Protein AF-A0A7S0NPM9-F1 (afdb_monomer_lite)

Foldseek 3Di:
DCPVVPPPDPDCPPPPDDLVPAQQQVNVVVCVVVVVVVLVVCCVPDPCNVPPDPPDDDDDDPPVVVVVLVVVPVVDPADDPVSLVNCCSNVNDVVSVVSVVVRVVVVVVPPD

Organism: NCBI:txid127549

Sequence (112 aa):
DNWISAHHVGEFTPAEVDPAELPPARRISLLQPALAALEPELHRRALRSDLLQMVRYLPLHDRAFDAKLLCQLTRELLPKAQLLQRMRNVYGEKVAFYFAFRAAHQRWLRLP

Radius of gyration: 20.03 Å; chains: 1; bounding box: 48×46×48 Å

Secondary structure (DSSP, 8-state):
-TTSGGGSSS--------TTTS-HHHHHHHHHHHHHHHHHHHHHH-S-TTT-------PPP-HHHHHHHHHHHHH-SS--HHHHHHHHHHH-HHHHHHHHHHHHHHHHTT--

Structure (mmCIF, N/CA/C/O backbone):
data_AF-A0A7S0NPM9-F1
#
_entry.id   AF-A0A7S0NPM9-F1
#
loop_
_atom_site.group_PDB
_atom_site.id
_atom_site.type_symbol
_atom_site.label_atom_id
_atom_site.label_alt_id
_atom_site.label_comp_id
_atom_site.label_asym_id
_atom_site.label_entity_id
_atom_site.label_seq_id
_atom_site.pdbx_PDB_ins_code
_atom_site.Cartn_x
_atom_site.Cartn_y
_atom_site.Cartn_z
_atom_site.occupancy
_atom_site.B_iso_or_equiv
_atom_site.auth_se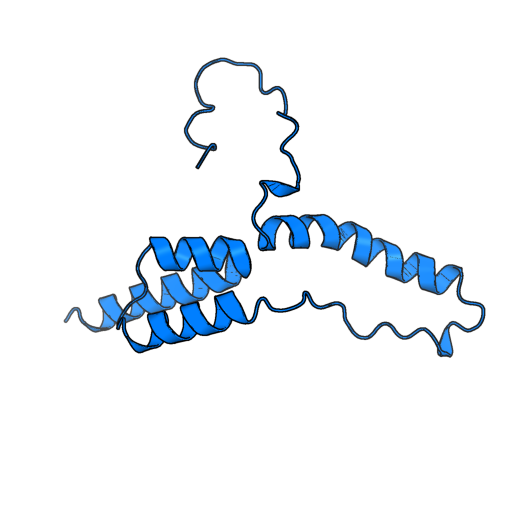q_id
_atom_site.auth_comp_id
_atom_site.auth_asym_id
_atom_site.auth_atom_id
_atom_site.pdbx_PDB_model_num
ATOM 1 N N . ASP A 1 1 ? 5.250 13.611 8.286 1.00 45.94 1 ASP A N 1
ATOM 2 C CA . ASP A 1 1 ? 4.967 14.734 9.199 1.00 45.94 1 ASP A CA 1
ATOM 3 C C . ASP A 1 1 ? 5.862 15.966 9.004 1.00 45.94 1 ASP A C 1
ATOM 5 O O . ASP A 1 1 ? 5.709 16.922 9.745 1.00 45.94 1 ASP A O 1
ATOM 9 N N . ASN A 1 2 ? 6.667 16.043 7.931 1.00 42.16 2 ASN A N 1
ATOM 10 C CA . ASN A 1 2 ? 7.540 17.200 7.644 1.00 42.16 2 ASN A CA 1
ATOM 11 C C . ASN A 1 2 ? 6.904 18.277 6.740 1.00 42.16 2 ASN A C 1
ATOM 13 O O . ASN A 1 2 ? 7.582 19.201 6.310 1.00 42.16 2 ASN A O 1
ATOM 17 N N . TRP A 1 3 ? 5.616 18.158 6.401 1.00 37.88 3 TRP A N 1
ATOM 18 C CA . TRP A 1 3 ? 4.955 19.107 5.491 1.00 37.88 3 TRP A CA 1
ATOM 19 C C . TRP A 1 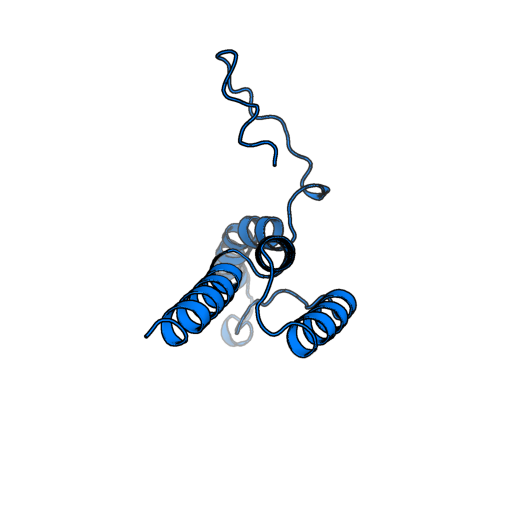3 ? 4.538 20.412 6.193 1.00 37.88 3 TRP A C 1
ATOM 21 O O . TRP A 1 3 ? 4.420 21.444 5.548 1.00 37.88 3 TRP A O 1
ATOM 31 N N . ILE A 1 4 ? 4.355 20.380 7.519 1.00 45.25 4 ILE A N 1
ATOM 32 C CA . ILE A 1 4 ? 3.844 21.519 8.303 1.00 45.25 4 ILE A CA 1
ATOM 33 C C . ILE A 1 4 ? 4.980 22.458 8.757 1.00 45.25 4 ILE A C 1
ATOM 35 O O . ILE A 1 4 ? 4.748 23.637 9.003 1.00 45.25 4 ILE A O 1
ATOM 39 N N . SER A 1 5 ? 6.224 21.979 8.812 1.00 44.44 5 SER A N 1
ATOM 40 C CA . SER A 1 5 ? 7.388 22.745 9.281 1.00 44.44 5 SER A CA 1
ATOM 41 C C . SER A 1 5 ? 8.052 23.631 8.215 1.00 44.44 5 SER A C 1
ATOM 43 O O . SER A 1 5 ? 8.936 24.410 8.554 1.00 44.44 5 SER A O 1
ATOM 45 N N . ALA A 1 6 ? 7.629 23.563 6.949 1.00 47.59 6 ALA A N 1
ATOM 46 C CA . ALA A 1 6 ? 8.283 24.257 5.830 1.00 47.59 6 ALA A CA 1
ATOM 47 C C . ALA A 1 6 ? 7.751 25.681 5.544 1.00 47.59 6 ALA A C 1
ATOM 49 O O . ALA A 1 6 ? 8.110 26.277 4.533 1.00 47.59 6 ALA A O 1
ATOM 50 N N . HIS A 1 7 ? 6.881 26.240 6.394 1.00 46.31 7 HIS A N 1
ATOM 51 C CA . HIS A 1 7 ? 6.230 27.535 6.133 1.00 46.31 7 HIS A CA 1
ATOM 52 C C . HIS A 1 7 ? 6.997 28.774 6.617 1.00 46.31 7 HIS A C 1
ATOM 54 O O . HIS A 1 7 ? 6.513 29.893 6.446 1.00 46.31 7 HIS A O 1
ATOM 60 N N . HIS A 1 8 ? 8.197 28.614 7.172 1.00 45.25 8 HIS A N 1
ATOM 61 C CA . HIS A 1 8 ? 9.041 29.741 7.547 1.00 45.25 8 HIS A CA 1
ATOM 62 C C . HIS A 1 8 ? 10.353 29.683 6.767 1.00 45.25 8 HIS A C 1
ATOM 64 O O . HIS A 1 8 ? 11.077 28.700 6.851 1.00 45.25 8 HIS A O 1
ATOM 70 N N . VAL A 1 9 ? 10.653 30.785 6.075 1.00 49.66 9 VAL A N 1
ATOM 71 C CA . VAL A 1 9 ? 11.850 31.062 5.263 1.00 49.66 9 VAL A CA 1
ATOM 72 C C . VAL A 1 9 ? 11.732 30.604 3.805 1.00 49.66 9 VAL A C 1
ATOM 74 O O . VAL A 1 9 ? 11.724 29.423 3.469 1.00 49.66 9 VAL A O 1
ATOM 77 N N . GLY A 1 10 ? 11.617 31.602 2.927 1.00 55.25 10 GLY A N 1
ATOM 78 C CA . GLY A 1 10 ? 11.683 31.432 1.487 1.00 55.25 10 GLY A CA 1
ATOM 79 C C . GLY A 1 10 ? 13.068 30.960 1.079 1.00 55.25 10 GLY A C 1
ATOM 80 O O . GLY A 1 10 ? 14.011 31.729 1.120 1.00 55.25 10 GLY A O 1
ATOM 81 N N . GLU A 1 11 ? 13.153 29.684 0.739 1.00 47.56 11 GLU A N 1
ATOM 82 C CA . GLU A 1 11 ? 13.947 29.088 -0.336 1.00 47.56 11 GLU A CA 1
ATOM 83 C C . GLU A 1 11 ? 13.684 27.586 -0.240 1.00 47.56 11 GLU A C 1
ATOM 85 O O . GLU A 1 11 ? 14.174 26.895 0.651 1.00 47.56 11 GLU A O 1
ATOM 90 N N . PHE A 1 12 ? 12.823 27.078 -1.123 1.00 48.50 12 PHE A N 1
ATOM 91 C CA . PHE A 1 12 ? 12.512 25.655 -1.179 1.00 48.50 12 PHE A CA 1
ATOM 92 C C . PHE A 1 12 ? 13.661 24.957 -1.907 1.00 48.50 12 PHE A C 1
ATOM 94 O O . PHE A 1 12 ? 13.567 24.649 -3.094 1.00 48.50 12 PHE A O 1
ATOM 101 N N . THR A 1 13 ? 14.785 24.759 -1.222 1.00 50.47 13 THR A N 1
ATOM 102 C CA . THR A 1 13 ? 15.775 23.797 -1.696 1.00 50.47 13 THR A CA 1
ATOM 103 C C . THR A 1 13 ? 15.127 22.419 -1.574 1.00 50.47 13 THR A C 1
ATOM 105 O O . THR A 1 13 ? 14.686 22.048 -0.482 1.00 50.47 13 THR A O 1
ATOM 108 N N . PRO A 1 14 ? 14.958 21.666 -2.677 1.00 55.16 14 PRO A N 1
ATOM 109 C CA . PRO A 1 14 ? 14.458 20.309 -2.578 1.00 55.16 14 PRO A CA 1
ATOM 110 C C . PRO A 1 14 ? 15.491 19.524 -1.774 1.00 55.16 14 PRO A C 1
ATOM 112 O O . PRO A 1 14 ? 16.559 19.198 -2.282 1.00 55.16 14 PRO A O 1
ATOM 115 N N . ALA A 1 15 ? 15.197 19.275 -0.498 1.00 60.91 15 ALA A N 1
ATOM 116 C CA . ALA A 1 15 ? 15.991 18.359 0.295 1.00 60.91 15 ALA A CA 1
ATOM 117 C C . ALA A 1 15 ? 15.999 17.020 -0.449 1.00 60.91 15 ALA A C 1
ATOM 119 O O . ALA A 1 15 ? 14.933 16.497 -0.793 1.00 60.91 15 ALA A O 1
ATOM 120 N N . GLU A 1 16 ? 17.186 16.494 -0.742 1.00 66.38 16 GLU A N 1
ATOM 121 C CA . GLU A 1 16 ? 17.328 15.129 -1.231 1.00 66.38 16 GLU A CA 1
ATOM 122 C C . GLU A 1 16 ? 16.809 14.199 -0.131 1.00 66.38 16 GLU A C 1
ATOM 124 O O . GLU A 1 16 ? 17.474 13.949 0.870 1.00 66.38 16 GLU A O 1
ATOM 129 N N . VAL A 1 17 ? 15.559 13.761 -0.269 1.00 71.75 17 VAL A N 1
ATOM 130 C CA . VAL A 1 17 ? 14.953 12.803 0.653 1.00 71.75 17 VAL A CA 1
ATOM 131 C C . VAL A 1 17 ? 15.489 11.429 0.292 1.00 71.75 17 VAL A C 1
ATOM 133 O O . VAL A 1 17 ? 15.286 10.975 -0.839 1.00 71.75 17 VAL A O 1
ATOM 136 N N . ASP A 1 18 ? 16.132 10.759 1.249 1.00 80.56 18 ASP A N 1
ATOM 137 C CA . ASP A 1 18 ? 16.559 9.375 1.073 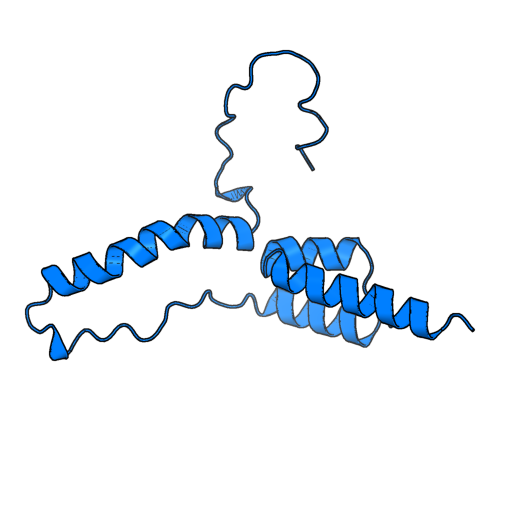1.00 80.56 18 ASP A CA 1
ATOM 138 C C . ASP A 1 18 ? 15.328 8.521 0.696 1.00 80.56 18 ASP A C 1
ATOM 140 O O . ASP A 1 18 ? 14.336 8.483 1.437 1.00 80.56 18 ASP A O 1
ATOM 144 N N . PRO A 1 19 ? 15.344 7.817 -0.452 1.00 76.25 19 PRO A N 1
ATOM 145 C CA . PRO A 1 19 ? 14.266 6.921 -0.844 1.00 76.25 19 PRO A CA 1
ATOM 146 C C . PRO A 1 19 ? 13.899 5.890 0.230 1.00 76.25 19 PRO A C 1
ATOM 148 O O . PRO A 1 19 ? 12.763 5.412 0.232 1.00 76.25 19 PRO A O 1
ATOM 151 N N . ALA A 1 20 ? 14.816 5.535 1.136 1.00 80.50 20 ALA A N 1
ATOM 152 C CA . ALA A 1 20 ? 14.559 4.640 2.262 1.00 80.50 20 ALA A CA 1
ATOM 153 C C . ALA A 1 20 ? 13.606 5.239 3.312 1.00 80.50 20 ALA A C 1
ATOM 155 O O . ALA A 1 20 ? 12.860 4.489 3.945 1.00 80.50 20 ALA A O 1
ATOM 156 N N . GLU A 1 21 ? 13.571 6.565 3.451 1.00 86.44 21 GLU A N 1
ATOM 157 C CA . GLU A 1 21 ? 12.683 7.281 4.376 1.00 86.44 21 GLU A CA 1
ATOM 158 C C . GLU A 1 21 ? 11.251 7.403 3.840 1.00 86.44 21 GLU A C 1
ATOM 160 O O . GLU A 1 21 ? 10.302 7.673 4.584 1.00 86.44 21 GLU A O 1
ATOM 165 N N . LEU A 1 22 ? 11.061 7.179 2.537 1.00 88.75 22 LEU A N 1
ATOM 166 C CA . LEU A 1 22 ? 9.750 7.255 1.915 1.00 88.75 22 LEU A CA 1
ATOM 167 C C . LEU A 1 22 ? 8.873 6.048 2.296 1.00 88.75 22 LEU A C 1
ATOM 169 O O . LEU A 1 22 ? 9.320 4.896 2.254 1.00 88.75 22 LEU A O 1
ATOM 173 N N . PRO A 1 23 ? 7.570 6.268 2.564 1.00 91.69 23 PRO A N 1
ATOM 174 C CA . PRO A 1 23 ? 6.627 5.181 2.785 1.00 91.69 23 PRO A CA 1
ATOM 175 C C . PRO A 1 23 ? 6.613 4.168 1.627 1.00 91.69 23 PRO A C 1
ATOM 177 O O . PRO A 1 23 ? 6.722 4.576 0.465 1.00 91.69 23 PRO A O 1
ATOM 180 N N . PRO A 1 24 ? 6.398 2.864 1.891 1.00 92.81 24 PRO A N 1
ATOM 181 C CA . PRO A 1 24 ? 6.340 1.830 0.855 1.00 92.81 24 PRO A CA 1
ATOM 182 C C . PRO A 1 24 ? 5.446 2.184 -0.339 1.00 92.81 24 PRO A C 1
ATOM 184 O O . PRO A 1 24 ? 5.893 2.091 -1.481 1.00 92.81 24 PRO A O 1
ATOM 187 N N . ALA A 1 25 ? 4.231 2.677 -0.087 1.00 92.31 25 ALA A N 1
ATOM 188 C CA . ALA A 1 25 ? 3.309 3.091 -1.140 1.00 92.31 25 ALA A CA 1
ATOM 189 C C . ALA A 1 25 ? 3.874 4.232 -1.999 1.00 92.31 25 ALA A C 1
ATOM 191 O O . ALA A 1 25 ? 3.695 4.244 -3.218 1.00 92.31 25 ALA A O 1
ATOM 192 N N . ARG A 1 26 ? 4.599 5.176 -1.381 1.00 91.69 26 ARG A N 1
ATOM 193 C CA . ARG A 1 26 ? 5.235 6.285 -2.098 1.00 91.69 26 ARG A CA 1
ATOM 194 C C . ARG A 1 26 ? 6.368 5.777 -2.980 1.00 91.69 26 ARG A C 1
ATOM 196 O O . ARG A 1 26 ? 6.409 6.139 -4.152 1.00 91.69 26 ARG A O 1
ATOM 203 N N . ARG A 1 27 ? 7.217 4.887 -2.465 1.00 91.25 27 ARG A N 1
ATOM 204 C CA . ARG A 1 27 ? 8.296 4.259 -3.247 1.00 91.25 27 ARG A CA 1
ATOM 205 C C . ARG A 1 27 ? 7.747 3.514 -4.464 1.00 91.25 27 ARG A C 1
ATOM 207 O O . ARG A 1 27 ? 8.200 3.750 -5.576 1.00 91.25 27 ARG A O 1
ATOM 214 N N . ILE A 1 28 ? 6.706 2.700 -4.278 1.00 90.25 28 ILE A N 1
ATOM 215 C CA . ILE A 1 28 ? 6.046 1.982 -5.381 1.00 90.25 28 ILE A CA 1
ATOM 216 C C . ILE A 1 28 ? 5.465 2.965 -6.409 1.00 90.25 28 ILE A C 1
ATOM 218 O O . ILE A 1 28 ? 5.619 2.756 -7.610 1.00 90.25 28 ILE A O 1
ATOM 222 N N . SER A 1 29 ? 4.843 4.062 -5.960 1.00 88.50 29 SER A N 1
ATOM 223 C CA . SER A 1 29 ? 4.296 5.078 -6.870 1.00 88.50 29 SER A CA 1
ATOM 224 C C . SER A 1 29 ? 5.367 5.777 -7.714 1.00 88.50 29 SER A C 1
ATOM 226 O O . SER A 1 29 ? 5.093 6.134 -8.854 1.00 88.50 29 SER A O 1
ATOM 228 N N . LEU A 1 30 ? 6.587 5.932 -7.189 1.00 90.00 30 LEU A N 1
ATOM 229 C CA . LEU A 1 30 ? 7.713 6.514 -7.925 1.00 90.00 30 LEU A CA 1
ATOM 230 C C . LEU A 1 30 ? 8.302 5.543 -8.957 1.00 90.00 30 LEU A C 1
ATOM 232 O O . LEU A 1 30 ? 8.841 5.985 -9.965 1.00 90.00 30 LEU A O 1
ATOM 236 N N . LEU A 1 31 ? 8.168 4.231 -8.740 1.00 88.75 31 LEU A N 1
ATOM 237 C CA . LEU A 1 31 ? 8.618 3.208 -9.690 1.00 88.75 31 LEU A CA 1
ATOM 238 C C . LEU A 1 31 ? 7.640 3.003 -10.856 1.00 88.75 31 LEU A C 1
ATOM 240 O O . LEU A 1 31 ? 8.057 2.570 -11.927 1.00 88.75 31 LEU A O 1
ATOM 244 N N . GLN A 1 32 ? 6.355 3.323 -10.677 1.00 86.12 32 GLN A N 1
ATOM 245 C CA . GLN A 1 32 ? 5.306 3.115 -11.687 1.00 86.12 32 GLN A CA 1
ATOM 246 C C . GLN A 1 32 ? 5.631 3.714 -13.070 1.00 86.12 32 GLN A C 1
ATOM 248 O O . GLN A 1 32 ? 5.503 2.980 -14.047 1.00 86.12 32 GLN A O 1
ATOM 253 N N . PRO A 1 33 ? 6.096 4.974 -13.205 1.00 88.88 33 PRO A N 1
ATOM 254 C CA . PRO A 1 33 ? 6.443 5.536 -14.512 1.00 88.88 33 PRO A CA 1
ATOM 255 C C . PRO A 1 33 ? 7.594 4.795 -15.199 1.00 88.88 33 PRO A C 1
ATOM 257 O O . PRO A 1 33 ? 7.530 4.539 -16.398 1.00 88.88 33 PRO A O 1
ATOM 260 N N . ALA A 1 34 ? 8.625 4.408 -14.440 1.00 88.25 34 ALA A N 1
ATOM 261 C CA . ALA A 1 34 ? 9.755 3.651 -14.973 1.00 88.25 34 ALA A CA 1
ATOM 262 C C . ALA A 1 34 ? 9.321 2.253 -15.439 1.00 88.25 34 ALA A C 1
ATOM 264 O O . ALA A 1 34 ? 9.708 1.813 -16.517 1.00 88.25 34 ALA A O 1
ATOM 265 N N . LEU A 1 35 ? 8.463 1.581 -14.664 1.00 84.75 35 LEU A N 1
ATOM 266 C CA . LEU A 1 35 ? 7.886 0.286 -15.036 1.00 84.75 35 LEU A CA 1
ATOM 267 C C . LEU A 1 35 ? 6.987 0.388 -16.277 1.00 84.75 35 LEU A C 1
ATOM 269 O O . LEU A 1 35 ? 7.083 -0.455 -17.163 1.00 84.75 35 LEU A O 1
ATOM 273 N N . ALA A 1 36 ? 6.166 1.435 -16.376 1.00 84.88 36 ALA A N 1
ATOM 274 C CA . ALA A 1 36 ? 5.324 1.680 -17.546 1.00 84.88 36 ALA A CA 1
ATOM 275 C C . ALA A 1 36 ? 6.155 1.978 -18.808 1.00 84.88 36 ALA A C 1
ATOM 277 O O . ALA A 1 36 ? 5.791 1.565 -19.903 1.00 84.88 36 ALA A O 1
ATOM 278 N N . ALA A 1 37 ? 7.299 2.653 -18.662 1.00 86.88 37 ALA A N 1
ATOM 279 C CA . ALA A 1 37 ? 8.219 2.912 -19.768 1.00 86.88 37 ALA A CA 1
ATOM 280 C C . ALA A 1 37 ? 9.001 1.663 -20.221 1.00 86.88 37 ALA A C 1
ATOM 282 O O . ALA A 1 37 ? 9.458 1.609 -21.362 1.00 86.88 37 ALA A O 1
ATOM 283 N N . LEU A 1 38 ? 9.151 0.653 -19.356 1.00 84.06 38 LEU A N 1
ATOM 284 C CA . LEU A 1 38 ? 9.850 -0.590 -19.696 1.00 84.06 38 LEU A CA 1
ATOM 285 C C . LEU A 1 38 ? 9.054 -1.474 -20.656 1.00 84.06 38 LEU A C 1
ATOM 287 O O . LEU A 1 38 ? 9.655 -2.145 -21.487 1.00 84.06 38 LEU A O 1
ATOM 291 N N . GLU A 1 39 ? 7.726 -1.479 -20.574 1.00 79.69 39 GLU A N 1
ATOM 292 C CA . GLU A 1 39 ? 6.879 -2.311 -21.432 1.00 79.69 39 GLU A CA 1
ATOM 293 C C . GLU A 1 39 ? 7.106 -2.079 -22.943 1.00 79.69 39 GLU A C 1
ATOM 295 O O . GLU A 1 39 ? 7.384 -3.059 -23.646 1.00 79.69 39 GLU A O 1
ATOM 300 N N . PRO A 1 40 ? 7.061 -0.840 -23.478 1.00 82.56 40 PRO A N 1
ATOM 301 C CA . PRO A 1 40 ? 7.339 -0.606 -24.895 1.00 82.56 40 PRO A CA 1
ATOM 302 C C . PRO A 1 40 ? 8.800 -0.898 -25.263 1.00 82.56 40 PRO A C 1
ATOM 304 O O . PRO A 1 40 ? 9.077 -1.351 -26.374 1.00 82.56 40 PRO A O 1
ATOM 307 N N . GLU A 1 41 ? 9.743 -0.676 -24.343 1.00 83.38 41 GLU A N 1
ATOM 308 C CA . GLU A 1 41 ? 11.163 -0.953 -24.583 1.00 83.38 41 GLU A CA 1
ATOM 309 C C . GLU A 1 41 ? 11.439 -2.462 -24.673 1.00 83.38 41 GLU A C 1
ATOM 311 O O . GLU A 1 41 ? 12.179 -2.909 -25.552 1.00 83.38 41 GLU A O 1
ATOM 316 N N . LEU A 1 42 ? 10.796 -3.260 -23.815 1.00 79.25 42 LEU A N 1
ATOM 317 C CA . LEU A 1 42 ? 10.847 -4.721 -23.854 1.00 79.25 42 LEU A CA 1
ATOM 318 C C . LEU A 1 42 ? 10.258 -5.258 -25.158 1.00 79.25 42 LEU A C 1
ATOM 320 O O . LEU A 1 42 ? 10.877 -6.111 -25.787 1.00 79.25 42 LEU A O 1
ATOM 324 N N . HIS A 1 43 ? 9.123 -4.716 -25.608 1.00 79.44 43 HIS A N 1
ATOM 325 C CA . HIS A 1 43 ? 8.535 -5.087 -26.897 1.00 79.44 43 HIS A CA 1
ATOM 326 C C . HIS A 1 43 ? 9.453 -4.747 -28.077 1.00 79.44 43 HIS A C 1
ATOM 328 O O . HIS A 1 43 ? 9.582 -5.554 -28.994 1.00 79.44 43 HIS A O 1
ATOM 334 N N . ARG A 1 44 ? 10.129 -3.588 -28.055 1.00 81.31 44 ARG A N 1
ATOM 335 C CA . ARG A 1 44 ? 11.060 -3.180 -29.123 1.00 81.31 44 ARG A CA 1
ATOM 336 C C . ARG A 1 44 ? 12.277 -4.103 -29.225 1.00 81.31 44 ARG A C 1
ATOM 338 O O . ARG A 1 44 ? 12.759 -4.353 -30.325 1.00 81.31 44 ARG A O 1
ATOM 345 N N . ARG A 1 45 ? 12.801 -4.571 -28.088 1.00 80.06 45 ARG A N 1
ATOM 346 C CA . ARG A 1 45 ? 14.008 -5.418 -28.025 1.00 80.06 45 ARG A CA 1
ATOM 347 C C . ARG A 1 45 ? 13.711 -6.917 -28.099 1.00 80.06 45 ARG A C 1
ATOM 349 O O . ARG A 1 45 ? 14.642 -7.716 -28.189 1.00 80.06 45 ARG A O 1
ATOM 356 N N . ALA A 1 46 ? 12.441 -7.310 -28.044 1.00 77.75 46 ALA A N 1
ATOM 357 C CA . ALA A 1 46 ? 12.029 -8.701 -28.104 1.00 77.75 46 ALA A CA 1
ATOM 358 C C . ALA A 1 46 ? 12.342 -9.318 -29.476 1.00 77.75 46 ALA A C 1
ATOM 360 O O . ALA A 1 46 ? 11.785 -8.907 -30.489 1.00 77.75 46 ALA A O 1
ATOM 361 N N . LEU A 1 47 ? 13.154 -10.380 -29.501 1.00 62.81 47 LEU A N 1
ATOM 362 C CA . LEU A 1 47 ? 13.332 -11.229 -30.693 1.00 62.81 47 LEU A CA 1
ATOM 363 C C . LEU A 1 47 ? 12.036 -11.973 -31.082 1.00 62.81 47 LEU A C 1
ATOM 365 O O . LEU A 1 47 ? 11.874 -12.394 -32.223 1.00 62.81 47 LEU A O 1
ATOM 369 N N . ARG A 1 48 ? 11.128 -12.148 -30.113 1.00 72.81 48 ARG A N 1
ATOM 370 C CA . ARG A 1 48 ? 9.850 -12.872 -30.188 1.00 72.81 48 ARG A CA 1
ATOM 371 C C . ARG A 1 48 ? 8.792 -12.083 -29.407 1.00 72.81 48 ARG A C 1
ATOM 373 O O . ARG A 1 48 ? 8.561 -12.346 -28.227 1.00 72.81 48 ARG A O 1
ATOM 380 N N . SER A 1 49 ? 8.205 -11.060 -30.026 1.00 67.88 49 SER A N 1
ATOM 381 C CA . SER A 1 49 ? 7.180 -10.205 -29.395 1.00 67.88 49 SER A CA 1
ATOM 382 C C . SER A 1 49 ? 5.908 -10.973 -29.013 1.00 67.88 49 SER A C 1
ATOM 384 O O . SER A 1 49 ? 5.195 -10.575 -28.099 1.00 67.88 49 SER A O 1
ATOM 386 N N . ASP A 1 50 ? 5.667 -12.115 -29.655 1.00 73.62 50 ASP A N 1
ATOM 387 C CA . ASP A 1 50 ? 4.583 -13.056 -29.372 1.00 73.62 50 ASP A CA 1
ATOM 388 C C . ASP A 1 50 ? 4.735 -13.788 -28.026 1.00 73.62 50 ASP A C 1
ATOM 390 O O . ASP A 1 50 ? 3.739 -14.237 -27.462 1.00 73.62 50 ASP A O 1
ATOM 394 N N . LEU A 1 51 ? 5.960 -13.893 -27.493 1.00 67.31 51 LEU A N 1
ATOM 395 C CA . LEU A 1 51 ? 6.252 -14.573 -26.223 1.00 67.31 51 LEU A CA 1
ATOM 396 C C . LEU A 1 51 ? 6.383 -13.625 -25.024 1.00 67.31 51 LEU A C 1
ATOM 398 O O . LEU A 1 51 ? 6.406 -14.082 -23.881 1.00 67.31 51 LEU A O 1
ATOM 402 N N . LEU A 1 52 ? 6.474 -12.316 -25.259 1.00 72.06 52 LEU A N 1
ATOM 403 C CA . LEU A 1 52 ? 6.620 -11.302 -24.214 1.00 72.06 52 LEU A CA 1
ATOM 404 C C . LEU A 1 52 ? 5.273 -10.635 -23.926 1.00 72.06 52 LEU A C 1
ATOM 406 O O . LEU A 1 52 ? 5.062 -9.464 -24.213 1.00 72.06 52 LEU A O 1
ATOM 410 N N . GLN A 1 53 ? 4.356 -11.390 -23.320 1.00 71.00 53 GLN A N 1
ATOM 411 C CA . GLN A 1 53 ? 3.112 -10.831 -22.789 1.00 71.00 53 GLN A CA 1
ATOM 412 C C . GLN A 1 53 ? 3.262 -10.546 -21.297 1.00 71.00 53 GLN A C 1
ATOM 414 O O . GLN A 1 53 ? 3.150 -11.434 -20.449 1.00 71.00 53 GLN A O 1
ATOM 419 N N . MET A 1 54 ? 3.522 -9.284 -20.964 1.00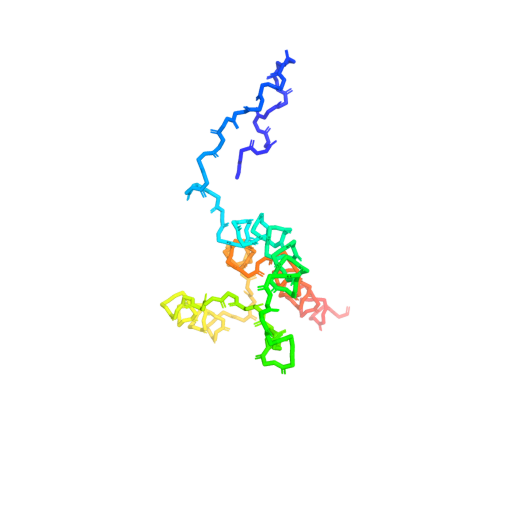 70.81 54 MET A N 1
ATOM 420 C CA . MET A 1 54 ? 3.545 -8.846 -19.576 1.00 70.81 54 MET A CA 1
ATOM 421 C C . MET A 1 54 ? 2.106 -8.605 -19.103 1.00 70.81 54 MET A C 1
ATOM 423 O O . MET A 1 54 ? 1.488 -7.604 -19.433 1.00 70.81 54 MET A O 1
ATOM 427 N N . VAL A 1 55 ? 1.547 -9.547 -18.338 1.00 73.00 55 VAL A N 1
ATOM 428 C CA . VAL A 1 55 ? 0.120 -9.509 -17.958 1.00 73.00 55 VAL A CA 1
ATOM 429 C C . VAL A 1 55 ? -0.171 -8.450 -16.889 1.00 73.00 55 VAL A C 1
ATOM 431 O O . VAL A 1 55 ? -1.213 -7.801 -16.925 1.00 73.00 55 VAL A O 1
ATOM 434 N N . ARG A 1 56 ? 0.711 -8.314 -15.888 1.00 75.69 56 ARG A N 1
ATOM 435 C CA . ARG A 1 56 ? 0.575 -7.345 -14.786 1.00 75.69 56 ARG A CA 1
ATOM 436 C C . ARG A 1 56 ? 1.835 -7.261 -13.934 1.00 75.69 56 ARG A C 1
ATOM 438 O O . ARG A 1 56 ? 2.502 -8.268 -13.708 1.00 75.69 56 ARG A O 1
ATOM 445 N N . TYR A 1 57 ? 2.070 -6.087 -13.363 1.00 82.62 57 TYR A N 1
ATOM 446 C CA . TYR A 1 57 ? 3.054 -5.840 -12.310 1.00 82.62 57 TYR A CA 1
ATOM 447 C C . TYR A 1 57 ? 2.326 -5.499 -11.006 1.00 82.62 57 TYR A C 1
ATOM 449 O O . TYR A 1 57 ? 1.506 -4.583 -10.954 1.00 82.62 57 TYR A O 1
ATOM 457 N N . LEU A 1 58 ? 2.615 -6.259 -9.948 1.00 86.31 58 LEU A N 1
ATOM 458 C CA . LEU A 1 58 ? 2.004 -6.104 -8.628 1.00 86.31 58 LEU A CA 1
ATOM 459 C C . LEU A 1 58 ? 3.097 -6.049 -7.555 1.00 86.31 58 LEU A C 1
ATOM 461 O O . LEU A 1 58 ? 4.029 -6.856 -7.609 1.00 86.31 58 LEU A O 1
ATOM 465 N N . PRO A 1 59 ? 3.002 -5.132 -6.576 1.00 88.00 59 PRO A N 1
ATOM 466 C CA . PRO A 1 59 ? 3.925 -5.124 -5.453 1.00 88.00 59 PRO A CA 1
ATOM 467 C C . PRO A 1 59 ? 3.722 -6.365 -4.576 1.00 88.00 59 PRO A C 1
ATOM 469 O O . PRO A 1 59 ? 2.610 -6.880 -4.444 1.00 88.00 59 PRO A O 1
ATOM 472 N N . LEU A 1 60 ? 4.803 -6.835 -3.955 1.00 91.25 60 LEU A N 1
ATOM 473 C CA . LEU A 1 60 ? 4.747 -7.941 -3.003 1.00 91.25 60 LEU A CA 1
ATOM 474 C C . LEU A 1 60 ? 4.177 -7.477 -1.657 1.00 91.25 60 LEU A C 1
ATOM 476 O O . LEU A 1 60 ? 4.442 -6.366 -1.200 1.00 91.25 60 LEU A O 1
ATOM 480 N N . HIS A 1 61 ? 3.422 -8.364 -1.015 1.00 91.06 61 HIS A N 1
ATOM 481 C CA . HIS A 1 61 ? 2.842 -8.133 0.305 1.00 91.06 61 HIS A CA 1
ATOM 482 C C . HIS A 1 61 ? 3.874 -8.269 1.429 1.00 91.06 61 HIS A C 1
ATOM 484 O O . HIS A 1 61 ? 4.654 -9.225 1.454 1.00 91.06 61 HIS A O 1
ATOM 490 N N . ASP A 1 62 ? 3.795 -7.382 2.423 1.00 93.06 62 ASP A N 1
ATOM 491 C CA . ASP A 1 62 ? 4.427 -7.585 3.728 1.00 93.06 62 ASP A CA 1
ATOM 492 C C . ASP A 1 62 ? 3.489 -8.413 4.619 1.00 93.06 62 ASP A C 1
ATOM 494 O O . ASP A 1 62 ? 2.587 -7.896 5.282 1.00 93.06 62 ASP A O 1
ATOM 498 N N . ARG A 1 63 ? 3.725 -9.729 4.653 1.00 95.00 63 ARG A N 1
ATOM 499 C CA . ARG A 1 63 ? 2.895 -10.676 5.414 1.00 95.00 63 ARG A CA 1
ATOM 500 C C . ARG A 1 63 ? 2.875 -10.389 6.917 1.00 95.00 63 ARG A C 1
ATOM 502 O O . ARG A 1 63 ? 1.873 -10.665 7.576 1.00 95.00 63 ARG A O 1
ATOM 509 N N . ALA A 1 64 ? 3.966 -9.862 7.473 1.00 94.75 64 ALA A N 1
ATOM 510 C CA . ALA A 1 64 ? 4.049 -9.572 8.900 1.00 94.75 64 ALA A CA 1
ATOM 511 C C . ALA A 1 64 ? 3.205 -8.342 9.257 1.00 94.75 64 ALA A C 1
ATOM 513 O O . ALA A 1 64 ? 2.539 -8.323 10.297 1.00 94.75 64 ALA A O 1
ATOM 514 N N . PHE A 1 65 ? 3.206 -7.328 8.389 1.00 93.44 65 PHE A N 1
ATOM 515 C CA . PHE A 1 65 ? 2.309 -6.185 8.510 1.00 93.44 65 PHE A CA 1
ATOM 516 C C . PHE A 1 65 ? 0.844 -6.599 8.334 1.00 93.44 65 PHE A C 1
ATOM 518 O O . PHE A 1 65 ? 0.023 -6.266 9.192 1.00 93.44 65 PHE A O 1
ATOM 525 N N . ASP A 1 66 ? 0.533 -7.374 7.292 1.00 94.00 66 ASP A N 1
ATOM 526 C CA . ASP A 1 66 ? -0.828 -7.826 6.980 1.00 94.00 66 ASP A CA 1
ATOM 527 C C . ASP A 1 66 ? -1.449 -8.598 8.158 1.00 94.00 66 ASP A C 1
ATOM 529 O O . ASP A 1 66 ? -2.576 -8.317 8.571 1.00 94.00 66 ASP A O 1
ATOM 533 N N . ALA A 1 67 ? -0.693 -9.510 8.780 1.00 95.25 67 ALA A N 1
ATOM 534 C CA . ALA A 1 67 ? -1.151 -10.260 9.950 1.00 95.25 67 ALA A CA 1
ATOM 535 C C . ALA A 1 67 ? -1.454 -9.352 11.159 1.00 95.25 67 ALA A C 1
ATOM 537 O O . ALA A 1 67 ? -2.472 -9.522 11.839 1.00 95.25 67 ALA A O 1
ATOM 538 N N . LYS A 1 68 ? -0.598 -8.353 11.423 1.00 94.12 68 LYS A N 1
ATOM 539 C CA . LYS A 1 68 ? -0.810 -7.379 12.509 1.00 94.12 68 LYS A CA 1
ATOM 540 C C . LYS A 1 68 ? -2.026 -6.498 12.237 1.00 94.12 68 LYS A C 1
ATOM 542 O O . LYS A 1 68 ? -2.815 -6.262 13.149 1.00 94.12 68 LYS A O 1
ATOM 547 N N . LEU A 1 69 ? -2.185 -6.037 10.999 1.00 92.88 69 LEU A N 1
ATOM 548 C CA . LEU A 1 69 ? -3.319 -5.223 10.579 1.00 92.88 69 LEU A CA 1
ATOM 549 C C . LEU A 1 69 ? -4.637 -5.988 10.726 1.00 92.88 69 LEU A C 1
ATOM 551 O O . LEU A 1 69 ? -5.575 -5.462 11.317 1.00 92.88 69 LEU A O 1
ATOM 555 N N . LEU A 1 70 ? -4.694 -7.236 10.252 1.00 92.62 70 LEU A N 1
ATOM 556 C CA . LEU A 1 70 ? -5.871 -8.095 10.399 1.00 92.62 70 LEU A CA 1
ATOM 557 C C . LEU A 1 70 ? -6.264 -8.263 11.870 1.00 92.62 70 LEU A C 1
ATOM 559 O O . LEU A 1 70 ? -7.431 -8.104 12.215 1.00 92.62 70 LEU A O 1
ATOM 563 N N . CYS A 1 71 ? -5.293 -8.506 12.752 1.00 93.06 71 CYS A N 1
ATOM 564 C CA . CYS A 1 71 ? -5.531 -8.607 14.192 1.00 93.06 71 CYS A CA 1
ATOM 565 C C . CYS A 1 71 ? -6.081 -7.302 14.802 1.00 93.06 71 CYS A C 1
ATOM 567 O O . CYS A 1 71 ? -6.944 -7.336 15.677 1.00 93.06 71 CYS A O 1
ATOM 569 N N . GLN A 1 72 ? -5.613 -6.139 14.343 1.00 91.12 72 GLN A N 1
ATOM 570 C CA . GLN A 1 72 ? -6.116 -4.844 14.816 1.00 91.12 72 GLN A CA 1
ATOM 571 C C . GLN A 1 72 ? -7.543 -4.573 14.324 1.00 91.12 72 GLN A C 1
ATOM 573 O O . GLN A 1 72 ? -8.393 -4.168 15.113 1.00 91.12 72 GLN A O 1
ATOM 578 N N . LEU A 1 73 ? -7.823 -4.854 13.050 1.00 89.38 73 LEU A N 1
ATOM 579 C CA . LEU A 1 73 ? -9.137 -4.637 12.442 1.00 89.38 73 LEU A CA 1
ATOM 580 C C . LEU A 1 73 ? -10.228 -5.562 12.995 1.00 89.38 73 LEU A C 1
ATOM 582 O O . LEU A 1 73 ? -11.397 -5.194 12.959 1.00 89.38 73 LEU A O 1
ATOM 586 N N . THR A 1 74 ? -9.881 -6.752 13.492 1.00 88.94 74 THR A N 1
ATOM 587 C CA . THR A 1 74 ? -10.859 -7.663 14.113 1.00 88.94 74 THR A CA 1
ATOM 588 C C . THR A 1 74 ? -11.163 -7.315 15.567 1.00 88.94 74 THR A C 1
ATOM 590 O O . THR A 1 74 ? -12.234 -7.658 16.062 1.00 88.94 74 THR A O 1
ATOM 593 N N . ARG A 1 75 ? -10.240 -6.638 16.262 1.00 88.06 75 ARG A N 1
ATOM 594 C CA . ARG A 1 75 ? -10.397 -6.246 17.672 1.00 88.06 75 ARG A CA 1
ATOM 595 C C . ARG A 1 75 ? -11.019 -4.868 17.842 1.00 88.06 75 ARG A C 1
ATOM 597 O O . ARG A 1 75 ? -11.726 -4.634 18.818 1.00 88.06 75 ARG A O 1
ATOM 604 N N . GLU A 1 76 ? -10.731 -3.946 16.930 1.00 82.56 76 GLU A N 1
ATOM 605 C CA . GLU A 1 76 ? -11.254 -2.586 16.985 1.00 82.56 76 GLU A CA 1
ATOM 606 C C . GLU A 1 76 ? -12.464 -2.438 16.063 1.00 82.56 76 GLU A C 1
ATOM 608 O O . GLU A 1 76 ? -12.386 -2.649 14.857 1.00 82.56 76 GLU A O 1
ATOM 613 N N . LEU A 1 77 ? -13.588 -2.006 16.633 1.00 78.31 77 LEU A N 1
ATOM 614 C CA . LEU A 1 77 ? -14.828 -1.769 15.895 1.00 78.31 77 LEU A CA 1
ATOM 615 C C . LEU A 1 77 ? -14.672 -0.690 14.801 1.00 78.31 77 LEU A C 1
ATOM 617 O O . LEU A 1 77 ? -15.311 -0.772 13.754 1.00 78.31 77 LEU A O 1
ATOM 621 N N . LEU A 1 78 ? -13.852 0.336 15.056 1.00 85.62 78 LEU A N 1
ATOM 622 C CA . LEU A 1 78 ? -13.576 1.430 14.126 1.00 85.62 78 LEU A CA 1
ATOM 623 C C . LEU A 1 78 ? -12.071 1.727 14.102 1.00 85.62 78 LEU A C 1
ATOM 625 O O . LEU A 1 78 ? -11.492 1.931 15.172 1.00 85.62 78 LEU A O 1
ATOM 629 N N . PRO A 1 79 ? -11.443 1.823 12.917 1.00 87.38 79 PRO A N 1
ATOM 630 C CA . PRO A 1 79 ? -10.020 2.112 12.809 1.00 87.38 79 PRO A CA 1
ATOM 631 C C . PRO A 1 79 ? -9.705 3.527 13.307 1.00 87.38 79 PRO A C 1
ATOM 633 O O . PRO A 1 79 ? -10.348 4.510 12.926 1.00 87.38 79 PRO A O 1
ATOM 636 N N . LYS A 1 80 ? -8.680 3.640 14.154 1.00 89.44 80 LYS A N 1
ATOM 637 C CA . LYS A 1 80 ? -8.148 4.928 14.625 1.00 89.44 80 LYS A CA 1
ATOM 638 C C . LYS A 1 80 ? -7.301 5.613 13.547 1.00 89.44 80 LYS A C 1
ATOM 640 O O . LYS A 1 80 ? -6.771 4.962 12.648 1.00 89.44 80 LYS A O 1
ATOM 645 N N . ALA A 1 81 ? -7.090 6.925 13.689 1.00 90.50 81 ALA A N 1
ATOM 646 C CA . ALA A 1 81 ? -6.296 7.730 12.751 1.00 90.50 81 ALA A CA 1
ATOM 647 C C . ALA A 1 81 ? -4.876 7.174 12.522 1.00 90.50 81 ALA A C 1
ATOM 649 O O . ALA A 1 81 ? -4.410 7.120 11.388 1.00 90.50 81 ALA A O 1
ATOM 650 N N . GLN A 1 82 ? -4.221 6.677 13.577 1.00 92.19 82 GLN A N 1
ATOM 651 C CA . GLN A 1 82 ? -2.898 6.049 13.480 1.00 92.19 82 GLN A CA 1
ATOM 652 C C . GLN A 1 82 ? -2.908 4.814 12.569 1.00 92.19 82 GLN A C 1
ATOM 654 O O . GLN A 1 82 ? -1.992 4.623 11.772 1.00 92.19 82 GLN A O 1
ATOM 659 N N . LEU A 1 83 ? -3.953 3.984 12.651 1.00 92.25 83 LEU A N 1
ATOM 660 C CA . LEU A 1 83 ? -4.089 2.802 11.804 1.00 92.25 83 LEU A CA 1
ATOM 661 C C . LEU A 1 83 ? -4.311 3.198 10.342 1.00 92.25 83 LEU A C 1
ATOM 663 O O . LEU A 1 83 ? -3.643 2.666 9.461 1.00 92.25 83 LEU A O 1
ATOM 667 N N . LEU A 1 84 ? -5.170 4.189 10.097 1.00 94.12 84 LEU A N 1
ATOM 668 C CA . LEU A 1 84 ? -5.412 4.731 8.757 1.00 94.12 84 LEU A CA 1
ATOM 669 C C . LEU A 1 84 ? -4.135 5.314 8.140 1.00 94.12 84 LEU A C 1
ATOM 671 O O . LEU A 1 84 ? -3.848 5.057 6.973 1.00 94.12 84 LEU A O 1
ATOM 675 N N . GLN A 1 85 ? -3.324 6.025 8.927 1.00 94.44 85 GLN A N 1
ATOM 676 C CA . GLN A 1 85 ? -2.039 6.550 8.466 1.00 94.44 85 GLN A CA 1
ATOM 677 C C . GLN A 1 85 ? -1.056 5.423 8.116 1.00 94.44 85 GLN A C 1
ATOM 679 O O . GLN A 1 85 ? -0.362 5.493 7.103 1.00 94.44 85 GLN A O 1
ATOM 684 N N . ARG A 1 86 ? -1.023 4.336 8.898 1.00 94.00 86 ARG A N 1
ATOM 685 C CA . ARG A 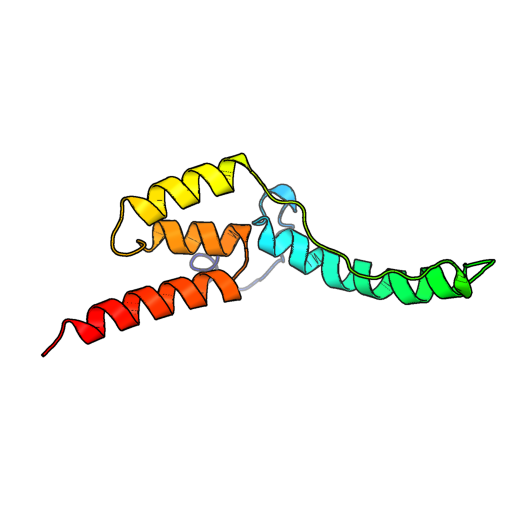1 86 ? -0.206 3.156 8.565 1.00 94.00 86 ARG A CA 1
ATOM 686 C C . ARG A 1 86 ? -0.683 2.483 7.279 1.00 94.00 86 ARG A C 1
ATOM 688 O O . ARG A 1 86 ? 0.141 2.153 6.431 1.00 94.00 86 ARG A O 1
ATOM 695 N N . MET A 1 87 ? -1.996 2.337 7.096 1.00 94.19 87 MET A N 1
ATOM 696 C CA . MET A 1 87 ? -2.578 1.798 5.862 1.00 94.19 87 MET A CA 1
ATOM 697 C C . MET A 1 87 ? -2.252 2.682 4.655 1.00 94.19 87 MET A C 1
ATOM 699 O O . MET A 1 87 ? -1.896 2.157 3.603 1.00 94.19 87 MET A O 1
ATOM 703 N N . ARG A 1 88 ? -2.289 4.011 4.820 1.00 95.31 88 ARG A N 1
ATOM 704 C CA . ARG A 1 88 ? -1.881 4.978 3.790 1.00 95.31 88 ARG A CA 1
ATOM 705 C C . ARG A 1 88 ? -0.428 4.774 3.382 1.00 95.31 88 ARG A C 1
ATOM 707 O O . ARG A 1 88 ? -0.123 4.764 2.194 1.00 95.31 88 ARG A O 1
ATOM 714 N N . ASN A 1 89 ? 0.456 4.590 4.357 1.00 94.75 89 ASN A N 1
ATOM 715 C CA . ASN A 1 89 ? 1.882 4.416 4.109 1.00 94.75 89 ASN A CA 1
ATOM 716 C C . ASN A 1 89 ? 2.205 3.107 3.367 1.00 94.75 89 ASN A C 1
ATOM 718 O O . ASN A 1 89 ? 3.152 3.085 2.581 1.00 94.75 89 ASN A O 1
ATOM 722 N N . VAL A 1 90 ? 1.435 2.035 3.593 1.00 94.75 90 VAL A N 1
ATOM 723 C CA . VAL A 1 90 ? 1.692 0.705 3.005 1.00 94.75 90 VAL A CA 1
ATOM 724 C C . VAL A 1 90 ? 0.924 0.472 1.702 1.00 94.75 90 VAL A C 1
ATOM 726 O O . VAL A 1 90 ? 1.537 0.123 0.699 1.00 94.75 90 VAL A O 1
ATOM 729 N N . TYR A 1 91 ? -0.391 0.698 1.685 1.00 93.94 91 TYR A N 1
ATOM 730 C CA . TYR A 1 91 ? -1.249 0.411 0.524 1.00 93.94 91 TYR A CA 1
ATOM 731 C C . TYR A 1 91 ? -1.597 1.646 -0.310 1.00 93.94 91 TYR A C 1
ATOM 733 O O . TYR A 1 91 ? -2.211 1.533 -1.371 1.00 93.94 91 TYR A O 1
ATOM 741 N N . GLY A 1 92 ? -1.231 2.832 0.167 1.00 93.94 92 GLY A N 1
ATOM 742 C CA . GLY A 1 92 ? -1.521 4.091 -0.497 1.00 93.94 92 GLY A CA 1
ATOM 743 C C . GLY A 1 92 ? -2.821 4.741 -0.039 1.00 93.94 92 GLY A C 1
ATOM 744 O O . GLY A 1 92 ? -3.624 4.203 0.729 1.00 93.94 92 GLY A O 1
ATOM 745 N N . GLU A 1 93 ? -3.016 5.956 -0.535 1.00 94.44 93 GLU A N 1
ATOM 746 C CA . GLU A 1 93 ? -4.077 6.857 -0.093 1.00 94.44 93 GLU A CA 1
ATOM 747 C C . GLU A 1 93 ? -5.466 6.319 -0.411 1.00 94.44 93 GLU A C 1
ATOM 749 O O . GLU A 1 93 ? -6.325 6.334 0.462 1.00 94.44 93 GLU A O 1
ATOM 754 N N . LYS A 1 94 ? -5.680 5.772 -1.614 1.00 94.56 94 LYS A N 1
ATOM 755 C CA . LYS A 1 94 ? -6.993 5.259 -2.041 1.00 94.56 94 LYS A CA 1
ATOM 756 C C . LYS A 1 94 ? -7.552 4.213 -1.073 1.00 94.56 94 LYS A C 1
ATOM 758 O O . LYS A 1 94 ? -8.716 4.290 -0.685 1.00 94.56 94 LYS A O 1
ATOM 763 N N . VAL A 1 95 ? -6.713 3.268 -0.647 1.00 93.94 95 VAL A N 1
ATOM 764 C CA . VAL A 1 95 ? -7.110 2.224 0.306 1.00 93.94 95 VAL A CA 1
ATOM 765 C C . VAL A 1 95 ? -7.395 2.842 1.673 1.00 93.94 95 VAL A C 1
ATOM 767 O O . VAL A 1 95 ? -8.450 2.590 2.247 1.00 93.94 95 VAL A O 1
ATOM 770 N N . ALA A 1 96 ? -6.511 3.703 2.179 1.00 95.50 96 ALA A N 1
ATOM 771 C CA . ALA A 1 96 ? -6.724 4.363 3.466 1.00 95.50 96 ALA A CA 1
ATOM 772 C C . ALA A 1 96 ? -8.005 5.215 3.496 1.00 95.50 96 ALA A C 1
ATOM 774 O O . ALA A 1 96 ? -8.750 5.163 4.475 1.00 95.50 96 ALA A O 1
ATOM 775 N N . PHE A 1 97 ? -8.300 5.939 2.412 1.00 96.38 97 PHE A N 1
ATOM 776 C CA . PHE A 1 97 ? -9.520 6.731 2.267 1.00 96.38 97 PHE A CA 1
ATOM 777 C C . PHE A 1 97 ? -10.777 5.869 2.307 1.00 96.38 97 PHE A C 1
ATOM 779 O O . PHE A 1 97 ? -11.731 6.240 2.984 1.00 96.38 97 PHE A O 1
ATOM 786 N N . TYR A 1 98 ? -10.775 4.706 1.654 1.00 95.38 98 TYR A N 1
ATOM 787 C CA . TYR A 1 98 ? -11.903 3.777 1.726 1.00 95.38 98 TYR A CA 1
ATOM 788 C C . TYR A 1 98 ? -12.209 3.360 3.175 1.00 95.38 98 TYR A C 1
ATOM 790 O O . TYR A 1 98 ? -13.358 3.424 3.616 1.00 95.38 98 TYR A O 1
ATOM 798 N N . PHE A 1 99 ? -11.184 2.997 3.952 1.00 93.81 99 PHE A N 1
ATOM 799 C CA . PHE A 1 99 ? -11.370 2.627 5.359 1.00 93.81 99 PHE A CA 1
ATOM 800 C C . PHE A 1 99 ? -11.776 3.817 6.236 1.00 93.81 99 PHE A C 1
ATOM 802 O O . PHE A 1 99 ? -12.614 3.653 7.124 1.00 93.81 99 PHE A O 1
ATOM 809 N N . ALA A 1 100 ? -11.238 5.010 5.976 1.00 94.38 100 ALA A N 1
ATOM 810 C CA . ALA A 1 100 ? -11.626 6.232 6.675 1.00 94.38 100 ALA A CA 1
ATOM 811 C C . ALA A 1 100 ? -13.098 6.587 6.413 1.00 94.38 100 ALA A C 1
ATOM 813 O O . ALA A 1 100 ? -13.851 6.842 7.354 1.00 94.38 100 ALA A O 1
ATOM 814 N N . PHE A 1 101 ? -13.522 6.532 5.148 1.00 94.62 101 PHE A N 1
ATOM 815 C CA . PHE A 1 101 ? -14.903 6.769 4.739 1.00 94.62 101 PHE A CA 1
ATOM 816 C C . PHE A 1 101 ? -15.850 5.758 5.384 1.00 94.62 101 PHE A C 1
ATOM 818 O O . PHE A 1 101 ? -16.833 6.151 6.006 1.00 94.62 101 PHE A O 1
ATOM 825 N N . ARG A 1 102 ? -15.522 4.460 5.323 1.00 92.12 102 ARG A N 1
ATOM 826 C CA . ARG A 1 102 ? -16.311 3.409 5.979 1.00 92.12 102 ARG A CA 1
ATOM 827 C C . ARG A 1 102 ? -16.463 3.672 7.479 1.00 92.12 102 ARG A C 1
ATOM 829 O O . ARG A 1 102 ? -17.567 3.548 8.003 1.00 92.12 102 ARG A O 1
ATOM 836 N N . ALA A 1 103 ? -15.381 4.047 8.160 1.00 90.94 103 ALA A N 1
ATOM 837 C CA . ALA A 1 103 ? -15.408 4.335 9.590 1.00 90.94 103 ALA A CA 1
ATOM 838 C C . ALA A 1 103 ? -16.274 5.562 9.927 1.00 90.94 103 ALA A C 1
ATOM 840 O O . ALA A 1 103 ? -17.024 5.532 10.901 1.00 90.94 103 ALA A O 1
ATOM 841 N N . ALA A 1 104 ? -16.198 6.628 9.124 1.00 91.88 104 ALA A N 1
ATOM 842 C CA . ALA A 1 104 ? -17.039 7.815 9.280 1.00 91.88 104 ALA A CA 1
ATOM 843 C C . ALA A 1 104 ? -18.519 7.487 9.038 1.00 91.88 104 ALA A C 1
ATOM 845 O O . ALA A 1 104 ? -19.362 7.779 9.883 1.00 91.88 104 ALA A O 1
ATOM 846 N N . HIS A 1 105 ? -18.816 6.781 7.948 1.00 91.62 105 HIS A N 1
ATOM 847 C CA . HIS A 1 105 ? -20.166 6.353 7.603 1.00 91.62 105 HIS A CA 1
ATOM 848 C C . HIS A 1 105 ? -20.797 5.490 8.704 1.00 91.62 105 HIS A C 1
ATOM 850 O O . HIS A 1 105 ? -21.929 5.723 9.112 1.00 91.62 105 HIS A O 1
ATOM 856 N N . GLN A 1 106 ? -20.045 4.539 9.266 1.00 90.12 106 GLN A N 1
ATOM 857 C CA . GLN A 1 106 ? -20.509 3.729 10.397 1.00 90.12 106 GLN A CA 1
ATOM 858 C C . GLN A 1 106 ? -20.824 4.554 11.653 1.00 90.12 106 GLN A C 1
ATOM 860 O O . GLN A 1 106 ? -21.681 4.149 12.435 1.00 90.12 106 GLN A O 1
ATOM 865 N N . ARG A 1 107 ? -20.148 5.690 11.870 1.00 89.12 107 ARG A N 1
ATOM 866 C CA . ARG A 1 107 ? -20.489 6.614 12.963 1.00 89.12 107 ARG A CA 1
ATOM 867 C C . ARG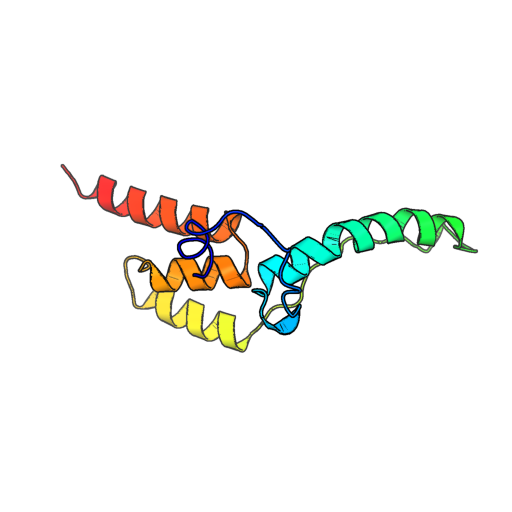 A 1 107 ? -21.773 7.375 12.664 1.00 89.12 107 ARG A C 1
ATOM 869 O O . ARG A 1 107 ? -22.596 7.506 13.559 1.00 89.12 107 ARG A O 1
ATOM 876 N N . TRP A 1 108 ? -21.956 7.831 11.428 1.00 91.62 108 TRP A N 1
ATOM 877 C CA . TRP A 1 108 ? -23.168 8.544 11.019 1.00 91.62 108 TRP A CA 1
ATOM 878 C C . TRP A 1 108 ? -24.414 7.670 11.107 1.00 91.62 108 TRP A C 1
ATOM 880 O O . TRP A 1 108 ? -25.432 8.137 11.588 1.00 91.62 108 TRP A O 1
ATOM 890 N N . LEU A 1 109 ? -24.308 6.381 10.773 1.00 90.62 109 LEU A N 1
ATOM 891 C CA . LEU A 1 109 ? -25.408 5.421 10.931 1.00 90.62 109 LEU A CA 1
ATOM 892 C C . LEU A 1 109 ? -25.854 5.195 12.387 1.00 90.62 109 LEU A C 1
ATOM 894 O O . LEU A 1 109 ? -26.881 4.566 12.616 1.00 90.62 109 LEU A O 1
ATOM 898 N N . ARG A 1 110 ? -25.063 5.628 13.375 1.00 85.06 110 ARG A N 1
ATOM 899 C CA . ARG A 1 110 ? -25.411 5.529 14.802 1.00 85.06 110 ARG A CA 1
ATOM 900 C C . ARG A 1 110 ? -26.053 6.796 15.347 1.00 85.06 110 ARG A C 1
ATOM 902 O O . ARG A 1 110 ? -26.510 6.776 16.487 1.00 85.06 110 ARG A O 1
ATOM 909 N N . LEU A 1 111 ? -26.015 7.886 14.586 1.00 75.12 111 LEU A N 1
ATOM 910 C CA . LEU A 1 111 ? -26.718 9.106 14.942 1.00 75.12 111 LEU A CA 1
ATOM 911 C C . LEU A 1 111 ? -28.184 8.938 14.502 1.00 75.12 111 LEU A C 1
ATOM 913 O O . LEU A 1 111 ? -28.399 8.481 13.378 1.00 75.12 111 LEU A O 1
ATOM 917 N N . PRO A 1 112 ? -29.156 9.208 15.391 1.00 63.94 112 PRO A N 1
ATOM 918 C CA . PRO A 1 112 ? -30.578 9.133 15.067 1.00 63.94 112 PRO A CA 1
ATOM 919 C C . PRO A 1 112 ? -30.998 10.176 14.027 1.00 63.94 112 PRO A C 1
ATOM 921 O O . PRO A 1 112 ? -30.355 11.251 13.967 1.00 63.94 112 PRO A O 1
#

pLDDT: mean 81.54, std 15.39, range [37.88, 96.38]